Protein AF-A0A2N0QHU8-F1 (afdb_monomer_lite)

Structure (mmCIF, N/CA/C/O backbone):
data_AF-A0A2N0QHU8-F1
#
_entry.id   AF-A0A2N0QHU8-F1
#
loop_
_atom_site.group_PDB
_atom_site.id
_atom_site.type_symbol
_atom_site.label_atom_id
_atom_site.label_alt_id
_atom_site.label_comp_id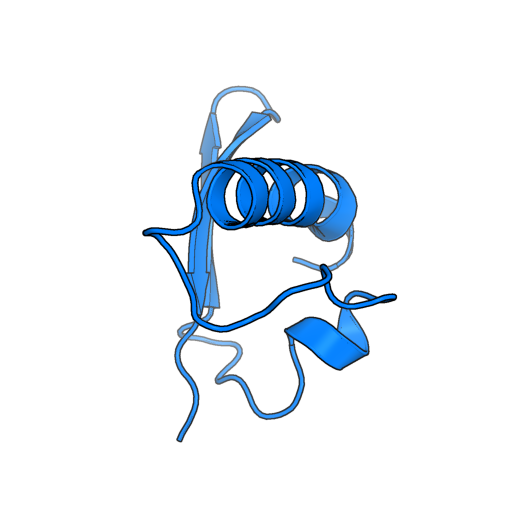
_atom_site.label_asym_id
_atom_site.label_entity_id
_atom_site.label_seq_id
_atom_site.pdbx_PDB_ins_code
_atom_site.Cartn_x
_atom_site.Cartn_y
_atom_site.Cartn_z
_atom_site.occupancy
_atom_site.B_iso_or_equiv
_atom_site.auth_seq_id
_atom_site.auth_comp_id
_atom_site.auth_asym_id
_atom_site.auth_atom_id
_atom_site.pdbx_PDB_model_num
ATOM 1 N N . MET A 1 1 ? 9.257 1.211 -3.413 1.00 81.06 1 MET A N 1
ATOM 2 C CA . MET A 1 1 ? 8.153 1.316 -2.446 1.00 81.06 1 MET A CA 1
ATOM 3 C C . MET A 1 1 ? 7.768 2.747 -2.132 1.00 81.06 1 MET A C 1
ATOM 5 O O . MET A 1 1 ? 6.633 3.084 -2.412 1.00 81.06 1 MET A O 1
ATOM 9 N N . GLU A 1 2 ? 8.646 3.599 -1.590 1.00 89.56 2 GLU A N 1
ATOM 10 C CA . GLU A 1 2 ? 8.242 4.979 -1.240 1.00 89.56 2 GLU A CA 1
ATOM 11 C C . GLU A 1 2 ? 7.690 5.756 -2.451 1.00 89.56 2 GLU A C 1
ATOM 13 O O . GLU A 1 2 ? 6.606 6.324 -2.385 1.00 89.56 2 GLU A O 1
ATOM 18 N N . LYS A 1 3 ? 8.354 5.650 -3.612 1.00 93.81 3 LYS A N 1
ATOM 19 C CA . LYS A 1 3 ? 7.874 6.212 -4.891 1.00 93.81 3 LYS A CA 1
ATOM 20 C C . LYS A 1 3 ? 6.498 5.688 -5.345 1.00 93.81 3 LYS A C 1
ATOM 22 O O . LYS A 1 3 ? 5.831 6.331 -6.147 1.00 93.81 3 LYS A O 1
ATOM 27 N N . ASP A 1 4 ? 6.099 4.514 -4.862 1.00 95.56 4 ASP A N 1
ATOM 28 C CA . ASP A 1 4 ? 4.870 3.817 -5.253 1.00 95.56 4 ASP A CA 1
ATOM 29 C C . ASP A 1 4 ? 3.701 4.193 -4.325 1.00 95.56 4 ASP A C 1
ATOM 31 O O . ASP A 1 4 ? 2.549 3.832 -4.584 1.00 95.56 4 ASP A O 1
ATOM 35 N N . TRP A 1 5 ? 3.990 4.937 -3.247 1.00 96.06 5 TRP A N 1
ATOM 36 C CA . TRP A 1 5 ? 3.060 5.236 -2.165 1.00 96.06 5 TRP A CA 1
ATOM 37 C C . TRP A 1 5 ? 1.771 5.890 -2.647 1.00 96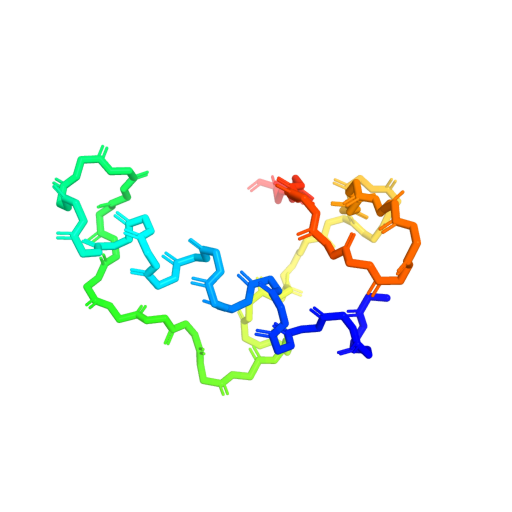.06 5 TRP A C 1
ATOM 39 O O . TRP A 1 5 ? 0.702 5.447 -2.252 1.00 96.06 5 TRP A O 1
ATOM 49 N N . GLU A 1 6 ? 1.835 6.880 -3.536 1.00 97.00 6 GLU A N 1
ATOM 50 C CA . GLU A 1 6 ? 0.630 7.564 -4.027 1.00 97.00 6 GLU A CA 1
ATOM 51 C C . GLU A 1 6 ? -0.366 6.594 -4.695 1.00 97.00 6 GLU A C 1
ATOM 53 O O . GLU A 1 6 ? -1.573 6.670 -4.458 1.00 97.00 6 GLU A O 1
ATOM 58 N N . GLN A 1 7 ? 0.118 5.610 -5.463 1.00 97.94 7 GLN A N 1
ATOM 59 C CA . GLN A 1 7 ? -0.751 4.611 -6.099 1.00 97.94 7 GLN A CA 1
ATOM 60 C C . GLN A 1 7 ? -1.241 3.545 -5.104 1.00 97.94 7 GLN A C 1
ATOM 62 O O . GLN A 1 7 ? -2.402 3.134 -5.149 1.00 97.94 7 GLN A O 1
ATOM 67 N N . VAL A 1 8 ? -0.387 3.127 -4.163 1.00 97.38 8 VAL A N 1
ATOM 68 C CA . VAL A 1 8 ? -0.769 2.230 -3.056 1.00 97.38 8 VAL A CA 1
ATOM 69 C C . VAL A 1 8 ? -1.864 2.868 -2.201 1.00 97.38 8 VAL A C 1
ATOM 71 O O . VAL A 1 8 ? -2.885 2.236 -1.927 1.00 97.38 8 VAL A O 1
ATOM 74 N N . ARG A 1 9 ? -1.680 4.139 -1.834 1.00 97.19 9 ARG A N 1
ATOM 75 C CA . ARG A 1 9 ? -2.616 4.972 -1.077 1.00 97.19 9 ARG A CA 1
ATOM 76 C C . ARG A 1 9 ? -3.962 5.066 -1.783 1.00 97.19 9 ARG A C 1
ATOM 78 O O . ARG A 1 9 ? -4.992 4.901 -1.136 1.00 97.19 9 ARG A O 1
ATOM 85 N N . PHE A 1 10 ? -3.960 5.273 -3.100 1.00 97.56 10 PHE A N 1
ATOM 86 C CA . PHE A 1 10 ? -5.177 5.301 -3.911 1.00 97.56 10 PHE A CA 1
ATOM 87 C C . PHE A 1 10 ? -5.962 3.981 -3.832 1.00 97.56 10 PHE A C 1
ATOM 89 O O . PHE A 1 10 ? -7.168 3.991 -3.576 1.00 97.56 10 PHE A O 1
ATOM 96 N N . ILE A 1 11 ? -5.286 2.835 -3.985 1.00 97.19 11 ILE A N 1
ATOM 97 C CA . ILE A 1 11 ? -5.913 1.507 -3.851 1.00 97.19 11 ILE A CA 1
ATOM 98 C C . ILE A 1 11 ? -6.447 1.297 -2.425 1.00 97.19 11 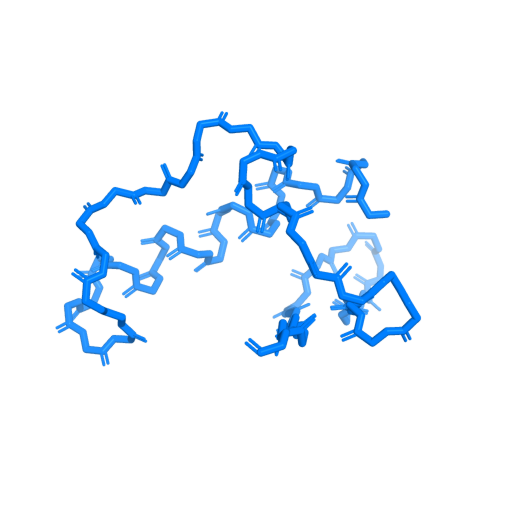ILE A C 1
ATOM 100 O O . ILE A 1 11 ? -7.566 0.814 -2.244 1.00 97.19 11 ILE A O 1
ATOM 104 N N . TYR A 1 12 ? -5.674 1.691 -1.411 1.00 96.38 12 TYR A N 1
ATOM 105 C CA . TYR A 1 12 ? -6.063 1.599 -0.002 1.00 96.38 12 TYR A CA 1
ATOM 106 C C . TYR A 1 12 ? -7.339 2.400 0.287 1.00 96.38 12 TYR A C 1
ATOM 108 O O . TYR A 1 12 ? -8.279 1.892 0.899 1.00 96.38 12 TYR A O 1
ATOM 116 N N . GLU A 1 13 ? -7.401 3.644 -0.195 1.00 96.88 13 GLU A N 1
ATOM 117 C CA . GLU A 1 13 ? -8.558 4.524 -0.031 1.00 96.88 13 GLU A CA 1
ATOM 118 C C . GLU A 1 13 ? -9.816 3.937 -0.675 1.00 96.88 13 GLU A C 1
ATOM 120 O O . GLU A 1 13 ? -10.897 3.967 -0.080 1.00 96.88 13 GLU A O 1
ATOM 125 N N . ALA A 1 14 ? -9.678 3.376 -1.881 1.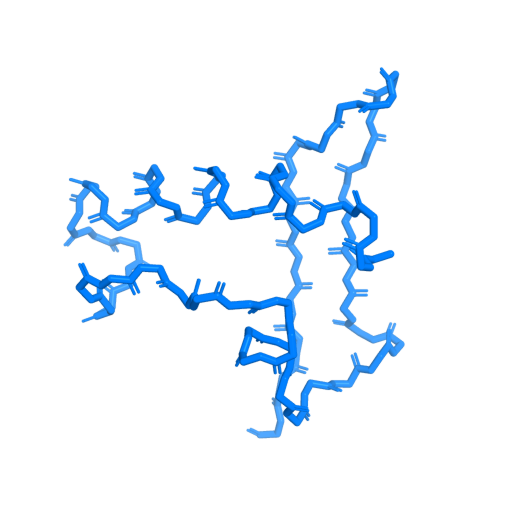00 96.69 14 ALA A N 1
ATOM 126 C CA . ALA A 1 14 ? -10.774 2.697 -2.560 1.00 96.69 14 ALA A CA 1
ATOM 127 C C . ALA A 1 14 ? -11.316 1.542 -1.706 1.00 96.69 14 ALA A C 1
ATOM 129 O O . ALA A 1 14 ? -12.531 1.414 -1.561 1.00 96.69 14 ALA A O 1
ATOM 130 N N . GLY A 1 15 ? -10.430 0.769 -1.067 1.00 95.69 15 GLY A N 1
ATOM 131 C CA . GLY A 1 15 ? -10.788 -0.270 -0.102 1.00 95.69 15 GLY A CA 1
ATOM 132 C C . GLY A 1 15 ? -11.574 0.268 1.098 1.00 95.69 15 GLY A C 1
ATOM 133 O O . GLY A 1 15 ? -12.662 -0.236 1.378 1.00 95.69 15 GLY A O 1
ATOM 134 N N . ILE A 1 16 ? -11.093 1.322 1.767 1.00 95.62 16 ILE A N 1
ATOM 135 C CA . ILE A 1 16 ? -11.796 1.956 2.905 1.00 95.62 16 ILE A CA 1
ATOM 136 C C . ILE A 1 16 ? -13.212 2.394 2.510 1.00 95.62 16 ILE A C 1
ATOM 138 O O . ILE A 1 16 ? -14.171 2.130 3.237 1.00 95.62 16 ILE A O 1
ATOM 142 N N . LYS A 1 17 ? -13.373 3.020 1.335 1.00 95.94 17 LYS A N 1
ATOM 143 C CA . LYS A 1 17 ? -14.674 3.504 0.835 1.00 95.94 17 LYS A CA 1
ATOM 144 C C . LYS A 1 17 ? -15.720 2.390 0.714 1.00 95.94 17 LYS A C 1
ATOM 146 O O . LYS A 1 17 ? -16.909 2.670 0.862 1.00 95.94 17 LYS A O 1
ATOM 151 N N . THR A 1 18 ? -15.301 1.138 0.506 1.00 95.06 18 THR A N 1
ATOM 152 C CA . THR A 1 18 ? -16.216 -0.020 0.473 1.00 95.06 18 THR A CA 1
ATOM 153 C C . THR A 1 18 ? -16.762 -0.420 1.844 1.00 95.06 18 THR A C 1
ATOM 155 O O . THR A 1 18 ? -17.777 -1.107 1.908 1.00 95.06 18 THR A O 1
ATOM 158 N N . LYS A 1 19 ? -16.107 -0.010 2.940 1.00 91.81 19 LYS A N 1
ATOM 159 C CA . LYS A 1 19 ? -16.434 -0.373 4.332 1.00 91.81 19 LYS A CA 1
ATOM 160 C C . LYS A 1 19 ? -16.399 -1.876 4.651 1.00 91.81 19 LYS A C 1
ATOM 162 O O . LYS A 1 19 ? -16.912 -2.281 5.689 1.00 91.81 19 LYS A O 1
ATOM 167 N N . ILE A 1 20 ? -15.801 -2.695 3.784 1.00 93.50 20 ILE A N 1
ATOM 168 C CA . ILE A 1 20 ? -15.670 -4.150 3.987 1.00 93.50 20 ILE A CA 1
ATOM 169 C C . ILE A 1 20 ? -14.219 -4.642 3.943 1.00 93.50 20 ILE A C 1
ATOM 171 O O . ILE A 1 20 ? -13.949 -5.766 4.349 1.00 93.50 20 ILE A O 1
ATOM 175 N N . ALA A 1 21 ? -13.283 -3.820 3.458 1.00 91.00 21 ALA A N 1
ATOM 176 C CA . ALA A 1 21 ? -11.893 -4.227 3.254 1.00 91.00 21 ALA A CA 1
ATOM 177 C C . ALA A 1 21 ? -11.001 -4.073 4.502 1.00 91.00 21 ALA A C 1
ATOM 179 O O . ALA A 1 21 ? -9.986 -4.754 4.613 1.00 91.00 21 ALA A O 1
ATOM 180 N N . THR A 1 22 ? -11.340 -3.166 5.423 1.00 89.38 22 THR A N 1
ATOM 181 C CA . THR A 1 22 ? -10.540 -2.853 6.619 1.00 89.38 22 THR A CA 1
ATOM 182 C C . THR A 1 22 ? -11.404 -2.190 7.697 1.00 89.38 22 THR A C 1
ATOM 184 O O . THR A 1 22 ? -12.454 -1.625 7.388 1.00 89.38 22 THR A O 1
ATOM 187 N N . PHE A 1 23 ? -10.959 -2.245 8.956 1.00 90.81 23 PHE A N 1
ATOM 188 C CA . PHE A 1 23 ? -11.540 -1.476 10.066 1.00 90.81 23 PHE A CA 1
ATOM 189 C C . PHE A 1 23 ? -11.063 -0.020 10.102 1.00 90.81 23 PHE A C 1
ATOM 191 O O . PHE A 1 23 ? -11.601 0.791 10.856 1.00 90.81 23 PHE A O 1
ATOM 198 N N . GLU A 1 24 ? -10.044 0.321 9.316 1.00 91.88 24 GLU A N 1
ATOM 199 C CA . GLU A 1 24 ? -9.554 1.689 9.229 1.00 91.88 24 GLU A CA 1
ATOM 200 C C . GLU A 1 24 ? -10.570 2.609 8.555 1.00 91.88 24 GLU A C 1
ATOM 202 O O . GLU A 1 24 ? -11.221 2.260 7.571 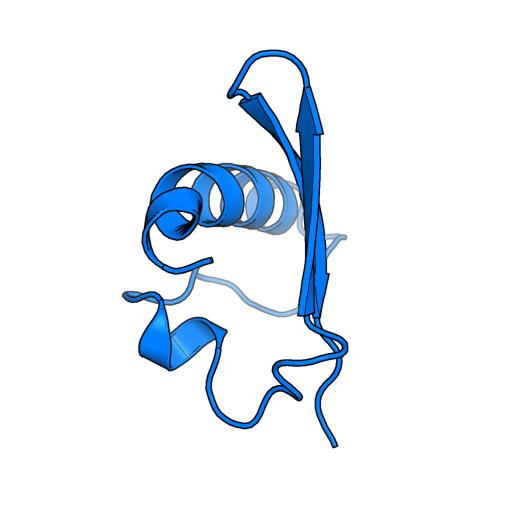1.00 91.88 24 GLU A O 1
ATOM 207 N N . THR A 1 25 ? -10.684 3.822 9.090 1.00 91.94 25 THR A N 1
ATOM 208 C CA . THR A 1 25 ? -11.610 4.846 8.593 1.00 91.94 25 THR A CA 1
ATOM 209 C C . THR A 1 25 ? -10.929 5.879 7.708 1.00 91.94 25 THR A C 1
ATOM 211 O O . THR A 1 25 ? -11.604 6.560 6.940 1.00 91.94 25 THR A O 1
ATOM 214 N N . ASN A 1 26 ? -9.603 5.990 7.797 1.00 93.12 26 ASN A N 1
ATOM 215 C CA . ASN A 1 26 ? -8.795 6.941 7.050 1.00 93.12 26 ASN A CA 1
ATOM 216 C C . ASN A 1 26 ? -7.525 6.258 6.558 1.00 93.12 26 ASN A C 1
ATOM 218 O O . ASN A 1 26 ? -6.972 5.400 7.242 1.00 93.12 26 ASN A O 1
ATOM 222 N N . VAL A 1 27 ? -7.049 6.677 5.390 1.00 94.12 27 VAL A N 1
ATOM 223 C CA . VAL A 1 27 ? -5.765 6.214 4.861 1.00 94.12 27 VAL A CA 1
ATOM 224 C C . VAL A 1 27 ? -4.630 6.833 5.687 1.00 94.12 27 VAL A C 1
ATOM 226 O O . VAL A 1 27 ? -4.744 8.008 6.054 1.00 94.12 27 VAL A O 1
ATOM 229 N N . PRO A 1 28 ? -3.529 6.103 5.955 1.00 94.31 28 PRO A N 1
ATOM 230 C CA . PRO A 1 28 ? -2.335 6.685 6.561 1.00 94.31 28 PRO A CA 1
ATOM 231 C C . PRO A 1 28 ? -1.869 7.950 5.831 1.00 94.31 28 PRO A C 1
ATOM 233 O O . PRO A 1 28 ? -2.012 8.077 4.613 1.00 94.31 28 PRO A O 1
ATOM 236 N N . SER A 1 29 ? -1.315 8.900 6.583 1.00 92.88 29 SER A N 1
ATOM 237 C CA . SER A 1 29 ? -0.939 10.217 6.054 1.00 92.88 29 SER A CA 1
ATOM 238 C C . SER A 1 29 ? 0.354 10.200 5.236 1.00 92.88 29 SER A C 1
ATOM 240 O O . SER A 1 29 ? 0.513 11.020 4.333 1.00 92.88 29 SER A O 1
ATOM 242 N N . SER A 1 30 ? 1.251 9.250 5.511 1.00 95.75 30 SER A N 1
ATOM 243 C CA . SER A 1 30 ? 2.541 9.110 4.839 1.00 95.75 30 SER A CA 1
ATOM 244 C C . SER A 1 30 ? 2.912 7.645 4.603 1.00 95.75 30 SER A C 1
ATOM 246 O O . SER A 1 30 ? 2.334 6.733 5.209 1.00 95.75 30 SER A O 1
ATOM 248 N N . PHE A 1 31 ? 3.907 7.434 3.737 1.00 95.12 31 PHE A N 1
ATOM 249 C CA . PHE A 1 31 ? 4.479 6.116 3.486 1.00 95.12 31 PHE A CA 1
ATOM 250 C C . PHE A 1 31 ? 5.039 5.503 4.773 1.00 95.12 31 PHE A C 1
ATOM 252 O O . PHE A 1 31 ? 4.794 4.336 5.040 1.00 95.12 31 PHE A O 1
ATOM 259 N N . GLU A 1 32 ? 5.723 6.283 5.608 1.00 95.69 32 GLU A N 1
ATOM 260 C CA . GLU A 1 32 ? 6.340 5.824 6.858 1.00 95.69 32 GLU A CA 1
ATOM 261 C C . GLU A 1 32 ? 5.286 5.351 7.854 1.00 95.69 32 GLU A C 1
ATOM 263 O O . GLU A 1 32 ? 5.482 4.336 8.516 1.00 95.69 32 GLU A O 1
ATOM 268 N N . GLN A 1 33 ? 4.150 6.052 7.941 1.00 95.31 33 GLN A N 1
ATOM 269 C CA . GLN A 1 33 ? 3.043 5.638 8.799 1.00 95.31 33 GLN A CA 1
ATOM 270 C C . GLN A 1 33 ? 2.423 4.324 8.307 1.00 95.31 33 GLN A C 1
ATOM 272 O O . GLN A 1 33 ? 2.091 3.455 9.111 1.00 95.31 33 GLN A O 1
ATOM 277 N N . TRP A 1 34 ? 2.267 4.166 6.990 1.00 94.19 34 TRP A N 1
ATOM 278 C CA . TRP A 1 34 ? 1.755 2.928 6.406 1.00 94.19 34 TRP A CA 1
ATOM 279 C C . TRP A 1 34 ? 2.755 1.771 6.513 1.00 94.19 34 TRP A C 1
ATOM 281 O O . TRP A 1 34 ? 2.350 0.638 6.779 1.00 94.19 34 TRP A O 1
ATOM 291 N N . PHE A 1 35 ? 4.044 2.041 6.315 1.00 95.19 35 PHE A N 1
ATOM 292 C CA . PHE A 1 35 ? 5.112 1.052 6.338 1.00 95.19 35 PHE A CA 1
ATOM 293 C C . PHE A 1 35 ? 5.405 0.605 7.774 1.00 95.19 35 PHE A C 1
ATOM 295 O O . PHE A 1 35 ? 5.381 -0.589 8.055 1.00 95.19 35 PHE A O 1
ATOM 302 N N . GLY A 1 36 ? 5.583 1.542 8.707 1.00 95.00 36 GLY A N 1
ATOM 303 C CA . GLY A 1 36 ? 5.712 1.277 10.138 1.00 95.00 36 GLY A CA 1
ATOM 304 C C . GLY A 1 36 ? 6.773 0.221 10.462 1.00 95.00 36 GLY A C 1
ATOM 305 O O . GLY A 1 36 ? 7.952 0.396 10.169 1.00 95.00 36 GLY A O 1
ATOM 306 N N . ASN A 1 37 ? 6.336 -0.884 11.073 1.00 94.06 37 ASN A N 1
ATOM 307 C CA . ASN A 1 37 ? 7.162 -2.042 11.434 1.00 94.06 37 ASN A CA 1
ATOM 308 C C . ASN A 1 37 ? 7.100 -3.186 10.402 1.00 94.06 37 ASN A C 1
ATOM 310 O O . ASN A 1 37 ? 7.412 -4.332 10.736 1.00 94.06 37 ASN A O 1
ATOM 314 N N . ALA A 1 38 ? 6.653 -2.908 9.176 1.00 95.38 38 ALA A N 1
ATOM 315 C CA . ALA A 1 38 ? 6.547 -3.918 8.138 1.00 95.38 38 ALA A CA 1
ATOM 316 C C . ALA A 1 38 ? 7.909 -4.509 7.774 1.00 95.38 38 ALA A C 1
ATOM 318 O O . ALA A 1 38 ? 8.944 -3.839 7.750 1.00 95.38 38 ALA A O 1
ATOM 319 N N . ASN A 1 39 ? 7.894 -5.793 7.429 1.00 94.94 39 ASN A N 1
ATOM 320 C CA . ASN A 1 39 ? 9.064 -6.452 6.888 1.00 94.94 39 ASN A CA 1
ATOM 321 C C . ASN A 1 39 ? 9.292 -5.969 5.446 1.00 94.94 39 ASN A C 1
ATOM 323 O O . ASN A 1 39 ? 8.473 -6.222 4.560 1.00 94.94 39 ASN A O 1
ATOM 327 N N . ILE A 1 40 ? 10.424 -5.300 5.206 1.00 91.38 40 ILE A N 1
ATOM 328 C CA . ILE A 1 40 ? 10.777 -4.740 3.893 1.00 91.38 40 ILE A CA 1
ATOM 329 C C . ILE A 1 40 ? 10.864 -5.799 2.785 1.00 91.38 40 ILE A C 1
ATOM 331 O O . ILE A 1 40 ? 10.485 -5.518 1.653 1.00 91.38 40 ILE A O 1
ATOM 335 N N . ALA A 1 41 ? 11.312 -7.017 3.103 1.00 94.12 41 ALA A N 1
ATOM 336 C CA . ALA A 1 41 ? 11.441 -8.107 2.136 1.00 94.12 41 ALA A CA 1
ATOM 337 C C . ALA A 1 41 ? 10.087 -8.751 1.790 1.00 94.12 41 ALA A C 1
ATOM 339 O O . ALA A 1 41 ? 9.948 -9.368 0.738 1.00 94.12 41 ALA A O 1
ATOM 340 N N . CYS A 1 42 ? 9.089 -8.584 2.663 1.00 95.38 42 CYS A N 1
ATOM 341 C CA . CYS A 1 42 ? 7.737 -9.128 2.512 1.00 95.38 42 CYS A CA 1
ATOM 342 C C . CYS A 1 42 ? 6.683 -8.029 2.302 1.00 95.38 42 CYS A C 1
ATOM 344 O O . CYS A 1 42 ? 5.496 -8.239 2.552 1.00 95.38 42 CYS A O 1
ATOM 346 N N . THR A 1 43 ? 7.117 -6.846 1.873 1.00 95.81 43 THR A N 1
ATOM 347 C CA . THR A 1 43 ? 6.239 -5.771 1.417 1.00 95.81 43 THR A CA 1
ATOM 348 C C . THR A 1 43 ? 6.465 -5.635 -0.072 1.00 95.81 43 THR A C 1
ATOM 350 O O . THR A 1 43 ? 7.575 -5.329 -0.489 1.00 95.81 43 THR A O 1
ATOM 353 N N . LEU A 1 44 ? 5.455 -5.932 -0.880 1.00 96.38 44 LEU A N 1
ATOM 354 C CA . LEU A 1 44 ? 5.595 -6.031 -2.330 1.00 96.38 44 LEU A CA 1
ATOM 355 C C . LEU A 1 44 ? 4.478 -5.257 -3.019 1.00 96.38 44 LEU A C 1
ATOM 357 O O . LEU A 1 44 ? 3.375 -5.113 -2.488 1.00 96.38 44 LEU A O 1
ATOM 361 N N . VAL A 1 45 ? 4.763 -4.807 -4.234 1.00 97.19 45 VAL A N 1
ATOM 362 C CA . VAL A 1 45 ? 3.776 -4.234 -5.148 1.00 97.19 45 VAL A CA 1
ATOM 363 C C . VAL A 1 45 ? 3.714 -5.081 -6.413 1.00 97.19 45 VAL A C 1
ATOM 365 O O . VAL A 1 45 ? 4.734 -5.587 -6.879 1.00 97.19 45 VAL A O 1
ATOM 368 N N . ALA A 1 46 ? 2.515 -5.247 -6.960 1.00 97.94 46 ALA A N 1
ATOM 369 C CA . ALA A 1 46 ? 2.326 -5.766 -8.306 1.00 97.94 46 ALA A CA 1
ATOM 370 C C . ALA A 1 46 ? 2.286 -4.572 -9.265 1.00 97.94 46 ALA A C 1
ATOM 372 O O . ALA A 1 46 ? 1.408 -3.716 -9.139 1.00 97.94 46 ALA A O 1
ATOM 373 N N . GLU A 1 47 ? 3.233 -4.505 -10.198 1.00 97.50 47 GLU A N 1
ATOM 374 C CA . GLU A 1 47 ? 3.388 -3.396 -11.143 1.00 97.50 47 GLU A CA 1
ATOM 375 C C . GLU A 1 47 ? 3.290 -3.902 -12.586 1.00 97.50 47 GLU A C 1
ATOM 377 O O . GLU A 1 47 ? 3.924 -4.893 -12.949 1.00 97.50 47 GLU A O 1
ATOM 382 N N . GLU A 1 48 ? 2.528 -3.193 -13.418 1.00 98.06 48 GLU A N 1
ATOM 383 C CA . GLU A 1 48 ? 2.486 -3.387 -14.868 1.00 98.06 48 GLU A CA 1
ATOM 384 C C . GLU A 1 48 ? 2.504 -2.019 -15.556 1.00 98.06 48 GLU A C 1
ATOM 386 O O . GLU A 1 48 ? 1.697 -1.149 -15.231 1.00 98.06 48 GLU A O 1
ATOM 391 N N . ASN A 1 49 ? 3.421 -1.806 -16.507 1.00 96.62 49 ASN A N 1
ATOM 392 C CA . ASN A 1 49 ? 3.540 -0.545 -17.255 1.00 96.62 49 ASN A CA 1
ATOM 393 C C . ASN A 1 49 ? 3.567 0.708 -16.350 1.00 96.62 49 ASN A C 1
ATOM 395 O O . ASN A 1 49 ? 2.876 1.691 -16.618 1.00 96.62 49 ASN A O 1
ATOM 399 N N . SER A 1 50 ? 4.329 0.660 -15.249 1.00 93.94 50 SER A N 1
ATOM 400 C CA . SER A 1 50 ? 4.421 1.737 -14.244 1.00 93.94 50 SER A CA 1
ATOM 401 C C . SER A 1 50 ? 3.134 2.041 -13.466 1.00 93.94 50 SER A C 1
ATOM 403 O O . SER A 1 50 ? 3.063 3.029 -12.729 1.00 93.94 50 SER A O 1
ATOM 405 N N . LYS A 1 51 ? 2.123 1.175 -13.579 1.00 97.38 51 LYS A N 1
ATOM 406 C CA . LYS A 1 51 ? 0.890 1.226 -12.801 1.00 97.38 51 LYS A CA 1
ATOM 407 C C . LYS A 1 51 ? 0.906 0.156 -11.718 1.00 97.38 51 LYS A C 1
ATOM 409 O O . LYS A 1 51 ? 1.102 -1.024 -12.002 1.00 97.38 51 LYS A O 1
ATOM 414 N N . ILE A 1 52 ? 0.634 0.562 -10.483 1.00 98.06 52 ILE A N 1
ATOM 415 C CA . ILE A 1 52 ? 0.453 -0.371 -9.373 1.00 98.06 52 ILE A CA 1
ATOM 416 C C . ILE A 1 52 ? -0.944 -0.984 -9.480 1.00 98.06 52 ILE A C 1
ATOM 418 O O . ILE A 1 52 ? -1.953 -0.279 -9.490 1.00 98.06 52 ILE A O 1
ATO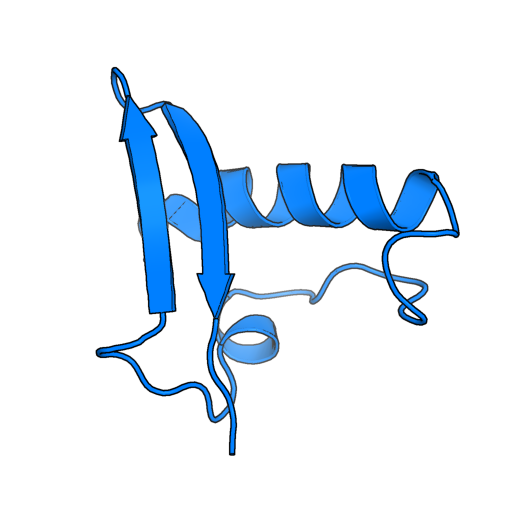M 422 N N . LEU A 1 53 ? -0.994 -2.310 -9.583 1.00 97.88 53 LEU A N 1
ATOM 423 C CA . LEU A 1 53 ? -2.228 -3.095 -9.656 1.00 97.88 53 LEU A CA 1
ATOM 424 C C . LEU A 1 53 ? -2.694 -3.560 -8.272 1.00 97.88 53 LEU A C 1
ATOM 426 O O . LEU A 1 53 ? -3.875 -3.825 -8.065 1.00 97.88 53 LEU A O 1
ATOM 430 N N . GLY A 1 54 ? -1.766 -3.658 -7.321 1.00 97.12 54 GLY A N 1
ATOM 431 C CA . GLY A 1 54 ? -2.024 -4.122 -5.966 1.00 97.12 54 GLY A CA 1
ATOM 432 C C . GLY A 1 54 ? -0.750 -4.156 -5.133 1.00 97.12 54 GLY A C 1
ATOM 433 O O . GLY A 1 54 ? 0.347 -3.896 -5.630 1.00 97.12 54 GLY A O 1
ATOM 434 N N . TRP A 1 55 ? -0.897 -4.483 -3.856 1.00 96.81 55 TRP A N 1
ATOM 435 C CA . TRP A 1 55 ? 0.210 -4.563 -2.911 1.00 96.81 55 TRP A CA 1
ATOM 436 C C . TRP A 1 55 ? -0.074 -5.609 -1.835 1.00 96.81 55 TRP A C 1
ATOM 438 O O . TRP A 1 55 ? -1.223 -5.970 -1.582 1.00 96.81 55 TRP A O 1
ATOM 448 N N . CYS A 1 56 ? 0.984 -6.079 -1.185 1.00 96.31 56 CYS A N 1
ATOM 449 C CA . CYS A 1 56 ? 0.904 -6.840 0.051 1.00 96.31 56 CYS A CA 1
ATOM 450 C C . CYS A 1 56 ? 1.931 -6.301 1.050 1.00 96.31 56 CYS A C 1
ATOM 452 O O . CYS A 1 56 ? 2.976 -5.770 0.671 1.00 96.31 56 CYS A O 1
ATOM 454 N N . LYS A 1 57 ? 1.606 -6.398 2.338 1.00 94.94 57 LYS A N 1
ATOM 455 C CA . LYS A 1 57 ? 2.450 -5.927 3.435 1.00 94.94 57 LYS A CA 1
ATOM 456 C C . LYS A 1 57 ? 2.366 -6.932 4.570 1.00 94.94 57 LYS A C 1
ATOM 458 O O . LYS A 1 57 ? 1.264 -7.240 5.019 1.00 94.94 57 LYS A O 1
ATOM 463 N N . LEU A 1 58 ? 3.514 -7.413 5.036 1.00 96.62 58 LEU A N 1
ATOM 464 C CA . LEU A 1 58 ? 3.605 -8.271 6.213 1.00 96.62 58 LEU A CA 1
ATOM 465 C C . LEU A 1 58 ? 4.154 -7.479 7.403 1.00 96.62 58 LEU A C 1
ATOM 467 O O . LEU A 1 58 ? 5.219 -6.868 7.305 1.00 96.62 58 LEU A O 1
ATOM 471 N N . THR A 1 59 ? 3.447 -7.529 8.528 1.00 92.25 59 THR A N 1
ATOM 472 C CA . THR A 1 59 ? 3.854 -6.964 9.824 1.00 92.25 59 THR A CA 1
ATOM 473 C C . THR A 1 59 ? 3.908 -8.086 10.874 1.00 92.25 59 THR A C 1
ATOM 475 O O . THR A 1 59 ? 3.211 -9.085 10.679 1.00 92.25 59 THR A O 1
ATOM 478 N N . PRO A 1 60 ? 4.726 -7.968 11.939 1.00 91.12 60 PRO A N 1
ATOM 479 C CA . PRO A 1 60 ? 4.718 -8.898 13.074 1.00 91.12 60 PRO A CA 1
ATOM 480 C C . PRO A 1 60 ? 3.348 -9.066 13.739 1.00 91.12 60 PRO A C 1
ATOM 482 O O . PRO A 1 60 ? 2.546 -8.102 13.684 1.00 91.12 60 PRO A O 1
#

Sequence (60 aa):
MEKDWEQVRFIYEAGIKTKIATFETNVPSSFEQWFGNANIACTLVAEENSKILGWCKLTP

Radius of gyration: 11.35 Å; chains: 1; bounding box: 28×19×30 Å

Foldseek 3Di:
DQVCVVLQQVVVVVLLVVVPNDPDNHGDPGPCRVQPQWDPVQWDFDDDPNHTPYIDTDHD

Organism: NCBI:txid588596

pLDDT: mean 94.85, std 2.85, range [81.06, 98.06]

Secondary structure (DSSP, 8-state):
-GGGHHHHHHHHHHHHHHTSS-S-SS--SSHHHHHTT--GGGEEEEEETTEEEEEEE---